Protein AF-A0AAW8TV00-F1 (afdb_monomer)

Solvent-accessible surface area (backbone atoms only — not comparable to full-atom values): 3646 Å² total; per-residue (Å²): 130,88,82,72,48,73,69,53,51,52,52,48,49,56,52,48,62,77,39,37,68,64,50,50,52,54,50,51,53,51,50,51,53,50,36,64,73,75,66,54,51,71,67,54,49,55,54,50,51,52,54,50,52,52,51,49,54,62,58,73,77,109

Sequence (62 aa):
MSNVSESQKRAQKKYDEKNREKRTYLSQRSTSRGFIRNKATLEDLEELEELIAERKKAL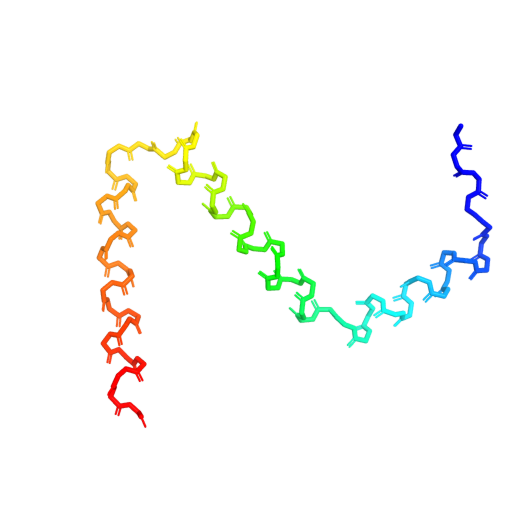AKN

Foldseek 3Di:
DPPQDPVNVVVVVVVCVVCVVVVVVVVVVVVVVCCVPPPDDPVSVVVVVVVVVVVVVVVVVD

Radius of gyration: 17.92 Å; Cα contacts (8 Å, |Δi|>4): 6; chains: 1; bounding box: 38×37×34 Å

pLDDT: mean 91.54, std 10.19, range [49.47, 98.56]

Organism: NCBI:txid44008

Structure (mmCIF, N/CA/C/O backbone):
data_AF-A0AAW8TV00-F1
#
_entry.id   AF-A0AAW8TV00-F1
#
loop_
_atom_site.group_PDB
_atom_site.id
_atom_site.type_symbol
_atom_site.label_atom_id
_atom_site.label_alt_id
_atom_site.label_comp_id
_atom_site.label_asym_id
_atom_site.label_entity_id
_atom_site.label_seq_id
_atom_site.pdbx_PDB_ins_code
_atom_site.Cartn_x
_atom_site.Cartn_y
_atom_site.Cartn_z
_atom_site.occupancy
_atom_site.B_iso_or_equiv
_atom_site.auth_seq_id
_atom_site.auth_comp_id
_atom_site.auth_asym_id
_atom_site.auth_atom_id
_atom_site.pdbx_PDB_model_num
ATOM 1 N N . MET A 1 1 ? 18.307 26.238 3.571 1.00 49.47 1 MET A N 1
ATOM 2 C CA . MET A 1 1 ? 18.042 25.099 4.478 1.00 49.47 1 MET A CA 1
ATOM 3 C C . MET A 1 1 ? 17.036 25.557 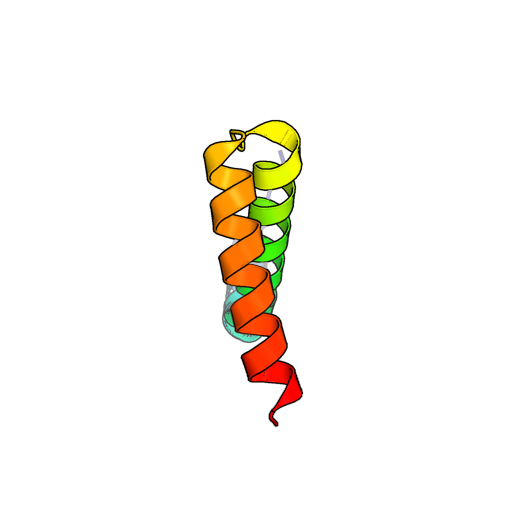5.518 1.00 49.47 1 MET A C 1
ATOM 5 O O . MET A 1 1 ? 17.272 26.571 6.161 1.00 49.47 1 MET A O 1
ATOM 9 N N . SER A 1 2 ? 15.882 24.900 5.620 1.00 61.53 2 SER A N 1
ATOM 10 C CA . SER A 1 2 ? 14.843 25.252 6.593 1.00 61.53 2 SER A CA 1
ATOM 11 C C . SER A 1 2 ? 15.327 24.927 8.009 1.00 61.53 2 SER A C 1
ATOM 13 O O . SER A 1 2 ? 15.331 23.765 8.413 1.00 61.53 2 SER A O 1
ATOM 15 N N . ASN A 1 3 ? 15.747 25.951 8.752 1.00 73.38 3 ASN A N 1
ATOM 16 C CA . ASN A 1 3 ? 16.091 25.844 10.168 1.00 73.38 3 ASN A CA 1
ATOM 17 C C . ASN A 1 3 ? 14.804 25.737 10.992 1.00 73.38 3 ASN A C 1
ATOM 19 O O . ASN A 1 3 ? 14.303 26.722 11.527 1.00 73.38 3 ASN A O 1
ATOM 23 N N . VAL A 1 4 ? 14.236 24.533 11.044 1.00 80.25 4 VAL A N 1
ATOM 24 C CA . VAL A 1 4 ? 13.111 24.229 11.931 1.00 80.25 4 VAL A CA 1
ATOM 25 C C . VAL A 1 4 ? 13.633 24.253 13.366 1.00 80.25 4 VAL A C 1
ATOM 27 O O . VAL A 1 4 ? 14.541 23.492 13.707 1.00 80.25 4 VAL A O 1
ATOM 30 N N . SER A 1 5 ? 13.072 25.130 14.198 1.00 87.69 5 SER A N 1
ATOM 31 C CA . SER A 1 5 ? 13.428 25.241 15.615 1.00 87.69 5 SER A CA 1
ATOM 32 C C . SER A 1 5 ? 13.149 23.929 16.355 1.00 87.69 5 SER A C 1
ATOM 34 O O . SER A 1 5 ? 12.207 23.205 16.029 1.00 87.69 5 SER A O 1
ATOM 36 N N . GLU A 1 6 ? 13.920 23.633 17.400 1.00 86.44 6 GLU A N 1
ATOM 37 C CA . GLU A 1 6 ? 13.683 22.478 18.276 1.00 86.44 6 GLU A CA 1
ATOM 38 C C . GLU A 1 6 ? 12.251 22.460 18.842 1.00 86.44 6 GLU A C 1
ATOM 40 O O . GLU A 1 6 ? 11.644 21.395 18.973 1.00 86.44 6 GLU A O 1
ATOM 45 N N . SER A 1 7 ? 11.657 23.630 19.104 1.00 85.75 7 SER A N 1
ATOM 46 C CA . SER A 1 7 ? 10.256 23.732 19.536 1.00 85.75 7 SER A CA 1
ATOM 47 C C . SER A 1 7 ? 9.273 23.301 18.442 1.00 85.75 7 SER A C 1
ATOM 49 O O . SER A 1 7 ? 8.328 22.561 18.719 1.00 85.75 7 SER A O 1
ATOM 51 N N . GLN A 1 8 ? 9.529 23.685 17.189 1.00 86.12 8 GLN A N 1
ATOM 52 C CA . GLN A 1 8 ? 8.733 23.281 16.028 1.00 86.12 8 GLN A CA 1
ATOM 53 C C . GLN A 1 8 ? 8.881 21.780 15.748 1.00 86.12 8 GLN A C 1
ATOM 55 O O . GLN A 1 8 ? 7.880 21.1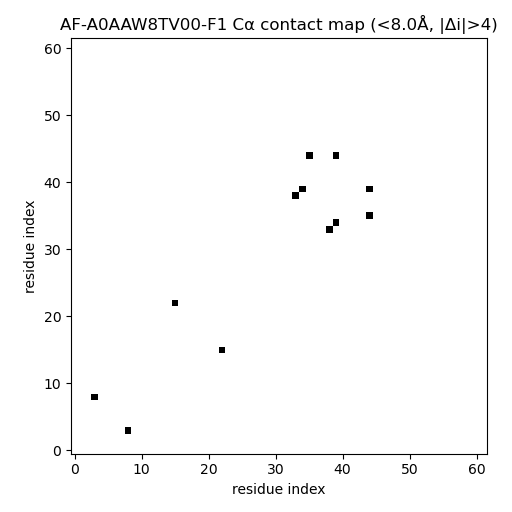15 15.497 1.00 86.12 8 GLN A O 1
ATOM 60 N N . LYS A 1 9 ? 10.090 21.214 15.879 1.00 87.44 9 LYS A N 1
ATOM 61 C CA . LYS A 1 9 ? 10.315 19.761 15.762 1.00 87.44 9 LYS A CA 1
ATOM 62 C C . LYS A 1 9 ? 9.528 18.981 16.814 1.00 87.44 9 LYS A C 1
ATOM 64 O O . LYS A 1 9 ? 8.902 17.976 16.490 1.00 87.44 9 LYS A O 1
ATOM 69 N N . ARG A 1 10 ? 9.519 19.446 18.069 1.00 88.31 10 ARG A N 1
ATOM 70 C CA . ARG A 1 10 ? 8.749 18.818 19.160 1.00 88.31 10 ARG A CA 1
ATOM 71 C C . ARG A 1 10 ? 7.241 18.902 18.923 1.00 88.31 10 ARG A C 1
ATOM 73 O O . ARG A 1 10 ? 6.541 17.911 19.122 1.00 88.31 10 ARG A O 1
ATOM 80 N N . ALA A 1 11 ? 6.748 20.056 18.475 1.00 86.06 11 ALA A N 1
ATOM 81 C CA . ALA A 1 11 ? 5.339 20.239 18.136 1.00 86.06 11 ALA A CA 1
ATOM 82 C C . ALA A 1 11 ? 4.916 19.336 16.966 1.00 86.06 11 ALA A C 1
ATOM 84 O O . ALA A 1 11 ? 3.903 18.641 17.063 1.00 86.06 11 ALA A O 1
ATOM 85 N N . GLN A 1 12 ? 5.737 19.282 15.914 1.00 86.00 12 GLN A N 1
ATOM 86 C CA . GLN A 1 12 ? 5.531 18.408 14.764 1.00 86.00 12 GLN A CA 1
ATOM 87 C C . GLN A 1 12 ? 5.511 16.941 15.195 1.00 86.00 12 GLN A C 1
ATOM 89 O O . GLN A 1 12 ? 4.554 16.241 14.891 1.00 86.00 12 GLN A O 1
ATOM 94 N N . LYS A 1 13 ? 6.486 16.505 16.004 1.00 86.94 13 LYS A N 1
ATOM 95 C CA . LYS A 1 13 ? 6.550 15.140 16.543 1.00 86.94 13 LYS A CA 1
ATOM 96 C C . LYS A 1 13 ? 5.285 14.763 17.320 1.00 86.94 13 LYS A C 1
ATOM 98 O O . LYS A 1 13 ? 4.727 13.699 17.085 1.00 86.94 13 LYS A O 1
ATOM 103 N N . LYS A 1 14 ? 4.785 15.645 18.191 1.00 89.00 14 LYS A N 1
ATOM 104 C CA . LYS A 1 14 ? 3.558 15.394 18.967 1.00 89.00 14 LYS A CA 1
ATOM 105 C C . LYS A 1 14 ? 2.314 15.300 18.074 1.00 89.00 14 LYS A C 1
ATOM 107 O O . LYS A 1 14 ? 1.453 14.447 18.292 1.00 89.00 14 LYS A O 1
ATOM 112 N N . TYR A 1 15 ? 2.213 16.161 17.062 1.00 86.25 15 TYR A N 1
ATOM 113 C CA . TYR A 1 15 ? 1.147 16.082 16.061 1.00 86.25 15 TYR A CA 1
ATOM 114 C C . TYR A 1 15 ? 1.238 14.783 15.249 1.00 86.25 15 TYR A C 1
ATOM 116 O O . TYR A 1 15 ? 0.229 14.116 15.015 1.00 86.25 15 TYR A O 1
ATOM 124 N N . ASP A 1 16 ? 2.454 14.403 14.873 1.00 83.94 16 ASP A N 1
ATOM 125 C CA . ASP A 1 16 ? 2.772 13.200 14.117 1.00 83.94 16 ASP A CA 1
ATOM 126 C C . ASP A 1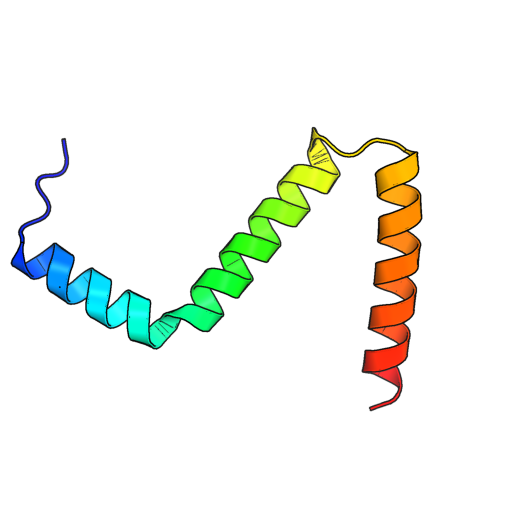 16 ? 2.497 11.912 14.890 1.00 83.94 16 ASP A C 1
ATOM 128 O O . ASP A 1 16 ? 2.087 10.919 14.291 1.00 83.94 16 ASP A O 1
ATOM 132 N N . GLU A 1 17 ? 2.704 11.910 16.201 1.00 86.56 17 GLU A N 1
ATOM 133 C CA . GLU A 1 17 ? 2.339 10.802 17.081 1.00 86.56 17 GLU A CA 1
ATOM 134 C C . GLU A 1 17 ? 0.817 10.673 17.186 1.00 86.56 17 GLU A C 1
ATOM 136 O O . GLU A 1 17 ? 0.284 9.579 17.005 1.00 86.56 17 GLU A O 1
ATOM 141 N N . LYS A 1 18 ? 0.100 11.791 17.367 1.00 89.12 18 LYS A N 1
ATOM 142 C CA . LYS A 1 18 ? -1.371 11.800 17.443 1.00 89.12 18 LYS A CA 1
ATOM 143 C C . LYS A 1 18 ? -2.046 11.385 16.128 1.00 89.12 18 LYS A C 1
ATOM 145 O O . LYS A 1 18 ? -3.132 10.821 16.152 1.00 89.12 18 LYS A O 1
ATOM 150 N N . ASN A 1 19 ? -1.416 11.656 14.983 1.00 90.56 19 ASN A N 1
ATOM 151 C CA . ASN A 1 19 ? -1.946 11.344 13.648 1.00 90.56 19 ASN A CA 1
ATOM 152 C C . ASN A 1 19 ? -1.205 10.186 12.966 1.00 90.56 19 ASN A C 1
ATOM 154 O O . ASN A 1 19 ? -1.263 10.045 11.739 1.00 90.56 19 ASN A O 1
ATOM 158 N N . ARG A 1 20 ? -0.492 9.364 13.744 1.00 90.25 20 ARG A N 1
ATOM 159 C CA . ARG A 1 20 ? 0.393 8.320 13.225 1.00 90.25 20 ARG A CA 1
ATOM 160 C C . ARG A 1 20 ? -0.323 7.383 12.263 1.00 90.25 20 ARG A C 1
ATOM 162 O O . ARG A 1 20 ? 0.19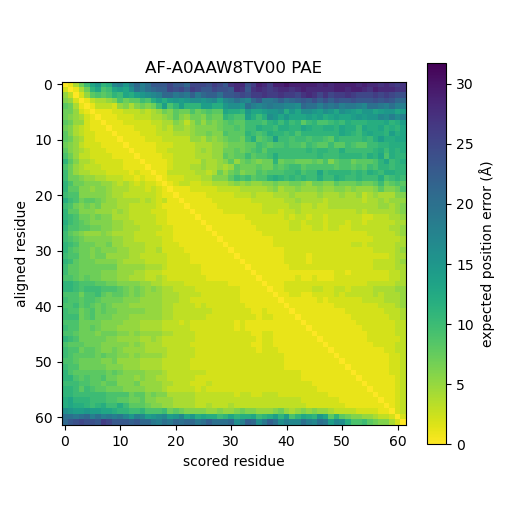3 7.143 11.180 1.00 90.25 20 ARG A O 1
ATOM 169 N N . GLU A 1 21 ? -1.511 6.906 12.616 1.00 92.06 21 GLU A N 1
ATOM 170 C CA . GLU A 1 21 ? -2.280 5.970 11.787 1.00 92.06 21 GLU A CA 1
ATOM 171 C C . GLU A 1 21 ? -2.665 6.573 10.436 1.00 92.06 21 GLU A C 1
ATOM 173 O O . GLU A 1 21 ? -2.402 5.979 9.391 1.00 92.06 21 GLU A O 1
ATOM 178 N N . LYS A 1 22 ? -3.201 7.800 10.437 1.00 93.00 22 LYS A N 1
ATOM 179 C CA . LYS A 1 22 ? -3.561 8.515 9.206 1.00 93.00 22 LYS A CA 1
ATOM 180 C C . LYS A 1 22 ? -2.338 8.756 8.323 1.00 93.00 22 LYS A C 1
ATOM 182 O O . LYS A 1 22 ? -2.418 8.584 7.107 1.00 93.00 22 LYS A O 1
ATOM 187 N N . ARG A 1 23 ? -1.198 9.131 8.915 1.00 92.62 23 ARG A N 1
ATOM 188 C CA . ARG A 1 23 ? 0.051 9.324 8.167 1.00 92.62 23 ARG A CA 1
ATOM 189 C C . ARG A 1 23 ? 0.552 8.008 7.581 1.00 92.62 23 ARG A C 1
ATOM 191 O O . ARG A 1 23 ? 0.891 7.973 6.401 1.00 92.62 23 ARG A O 1
ATOM 198 N N . THR A 1 24 ? 0.569 6.941 8.376 1.00 94.19 24 THR A N 1
ATOM 199 C CA . THR A 1 24 ? 0.955 5.601 7.924 1.00 94.19 24 THR A CA 1
ATOM 200 C C . THR A 1 24 ? 0.076 5.157 6.760 1.00 94.19 24 THR A C 1
ATOM 202 O O . THR A 1 24 ? 0.611 4.783 5.722 1.00 94.19 24 THR A O 1
ATOM 205 N N . TYR A 1 25 ? -1.246 5.312 6.872 1.00 96.12 25 TYR A N 1
ATOM 206 C CA . TYR A 1 25 ? -2.189 4.991 5.801 1.00 96.12 25 TYR A CA 1
ATOM 207 C C . TYR A 1 25 ? -1.886 5.755 4.503 1.00 96.12 25 TYR A C 1
ATOM 209 O O . TYR A 1 25 ? -1.789 5.157 3.431 1.00 96.12 25 TYR A O 1
ATOM 217 N N . LEU A 1 26 ? -1.694 7.078 4.578 1.00 96.00 26 LEU A N 1
ATOM 218 C CA . LEU A 1 26 ? -1.390 7.897 3.399 1.00 96.00 26 LEU A CA 1
ATOM 219 C C . LEU A 1 26 ? -0.031 7.553 2.778 1.00 96.00 26 LEU A C 1
ATOM 221 O O . LEU A 1 26 ? 0.094 7.532 1.550 1.00 96.00 26 LEU A O 1
ATOM 225 N N . SER A 1 27 ? 0.971 7.275 3.615 1.00 95.94 27 SER A N 1
ATOM 226 C CA . SER A 1 27 ? 2.304 6.871 3.173 1.00 95.94 27 SER A CA 1
ATOM 227 C C . SER A 1 27 ? 2.247 5.529 2.450 1.00 95.94 27 SER A C 1
ATOM 229 O O . SER A 1 27 ? 2.670 5.453 1.299 1.00 95.94 27 SER A O 1
ATOM 231 N N . GLN A 1 28 ? 1.628 4.515 3.059 1.00 97.00 28 GLN A N 1
ATOM 232 C CA . GLN A 1 28 ? 1.436 3.199 2.449 1.00 97.00 28 GLN A CA 1
ATOM 233 C C . GLN A 1 28 ? 0.687 3.314 1.121 1.00 97.00 28 GLN A C 1
ATOM 235 O O . GLN A 1 28 ? 1.176 2.845 0.099 1.00 97.00 28 GLN A O 1
ATOM 240 N N . ARG A 1 29 ? -0.438 4.041 1.094 1.00 97.38 29 ARG A N 1
ATOM 241 C CA . ARG A 1 29 ? -1.220 4.264 -0.129 1.00 97.38 29 ARG A CA 1
ATOM 242 C C . ARG A 1 29 ? -0.394 4.898 -1.250 1.00 97.38 29 ARG A C 1
ATOM 244 O O . ARG A 1 29 ? -0.535 4.511 -2.409 1.00 97.38 29 ARG A O 1
ATOM 251 N N . SER A 1 30 ? 0.435 5.887 -0.928 1.00 97.56 30 SER A N 1
ATOM 252 C CA . SER A 1 30 ? 1.269 6.573 -1.923 1.00 97.56 30 SER A CA 1
ATOM 253 C C . SER A 1 30 ? 2.383 5.663 -2.439 1.00 97.56 30 SER A C 1
ATOM 255 O O . SER A 1 30 ? 2.588 5.583 -3.650 1.00 97.56 30 SER A O 1
ATOM 257 N N . THR A 1 31 ? 3.041 4.927 -1.541 1.00 97.88 31 THR A N 1
ATOM 258 C CA . THR A 1 31 ? 4.078 3.950 -1.887 1.00 97.88 31 THR A CA 1
ATOM 259 C C . THR A 1 31 ? 3.525 2.847 -2.784 1.00 97.88 31 THR A C 1
ATOM 261 O O . THR A 1 31 ? 4.090 2.607 -3.847 1.00 97.88 31 THR A O 1
ATOM 264 N N . SER A 1 32 ? 2.384 2.245 -2.432 1.00 97.94 32 SER A N 1
ATOM 265 C CA . SER A 1 32 ? 1.745 1.204 -3.247 1.00 97.94 32 SER A CA 1
ATOM 266 C C . SER A 1 32 ? 1.371 1.718 -4.638 1.00 97.94 32 SER A C 1
ATOM 268 O O . SER A 1 32 ? 1.652 1.056 -5.631 1.00 97.94 32 SER A O 1
ATOM 270 N N . ARG A 1 33 ? 0.814 2.936 -4.747 1.00 97.94 33 ARG A N 1
ATOM 271 C CA . ARG A 1 33 ? 0.527 3.558 -6.056 1.00 97.94 33 ARG A CA 1
ATOM 272 C C . ARG A 1 33 ? 1.788 3.732 -6.899 1.00 97.94 33 ARG A C 1
ATOM 274 O O . ARG A 1 33 ? 1.747 3.505 -8.104 1.00 97.94 33 ARG A O 1
ATOM 281 N N . GLY A 1 34 ? 2.883 4.173 -6.281 1.00 98.44 34 GLY A N 1
ATOM 282 C CA . GLY A 1 34 ? 4.164 4.348 -6.962 1.00 98.44 34 GLY A CA 1
ATOM 283 C C . GLY A 1 34 ? 4.768 3.024 -7.425 1.00 98.44 34 GLY A C 1
ATOM 284 O O . GLY A 1 34 ? 5.303 2.966 -8.528 1.00 98.44 34 GLY A O 1
ATOM 285 N N . PHE A 1 35 ? 4.648 1.974 -6.609 1.00 98.38 35 PHE A N 1
ATOM 286 C CA . PHE A 1 35 ? 5.103 0.629 -6.948 1.00 98.38 35 PHE A CA 1
ATOM 287 C C . PHE A 1 35 ? 4.341 0.070 -8.152 1.00 98.38 35 PHE A C 1
ATOM 289 O O . PHE A 1 35 ? 4.962 -0.197 -9.176 1.00 98.38 35 PHE A O 1
ATOM 296 N N . ILE A 1 36 ? 3.006 0.029 -8.075 1.00 98.25 36 ILE A N 1
ATOM 297 C CA . ILE A 1 36 ? 2.130 -0.465 -9.152 1.00 98.25 36 ILE A CA 1
ATOM 298 C C . ILE A 1 36 ? 2.395 0.271 -10.469 1.00 98.25 36 ILE A C 1
ATOM 300 O O . ILE A 1 36 ? 2.435 -0.340 -11.526 1.00 98.25 36 ILE A O 1
ATOM 304 N N . ARG A 1 37 ? 2.584 1.596 -10.422 1.00 97.88 37 ARG A N 1
ATOM 305 C CA . ARG A 1 37 ? 2.747 2.394 -11.643 1.00 97.88 37 ARG A CA 1
ATOM 306 C C . ARG A 1 37 ? 4.117 2.242 -12.300 1.00 97.88 37 ARG A C 1
ATOM 308 O O . ARG A 1 37 ? 4.198 2.324 -13.518 1.00 97.88 37 ARG A O 1
ATOM 315 N N . ASN A 1 38 ? 5.181 2.148 -11.503 1.00 98.06 38 ASN A N 1
ATOM 316 C CA . ASN A 1 38 ? 6.537 2.395 -12.003 1.00 98.06 38 ASN A CA 1
ATOM 317 C C . ASN A 1 38 ? 7.517 1.237 -11.784 1.00 98.06 38 ASN A C 1
ATOM 319 O O . ASN A 1 38 ? 8.633 1.318 -12.286 1.00 98.06 38 ASN A O 1
ATOM 323 N N . LYS A 1 39 ? 7.177 0.240 -10.960 1.00 97.94 39 LYS A N 1
ATOM 324 C CA . LYS A 1 39 ? 8.131 -0.790 -10.515 1.00 97.94 39 LYS A CA 1
ATOM 325 C C . LYS A 1 39 ? 7.619 -2.220 -10.641 1.00 97.94 39 LYS A C 1
ATOM 327 O O . LYS A 1 39 ? 8.448 -3.102 -10.816 1.00 97.94 39 LYS A O 1
ATOM 332 N N . ALA A 1 40 ? 6.313 -2.434 -10.503 1.00 97.50 40 ALA A N 1
ATOM 333 C CA . ALA A 1 40 ? 5.718 -3.764 -10.518 1.00 97.50 40 ALA A CA 1
ATOM 334 C C . ALA A 1 40 ? 5.960 -4.476 -11.859 1.00 97.50 40 ALA A C 1
ATOM 336 O O . ALA A 1 40 ? 5.840 -3.869 -12.927 1.00 97.50 40 ALA A O 1
ATOM 337 N N . THR A 1 41 ? 6.301 -5.757 -11.779 1.00 98.56 41 THR A N 1
ATOM 338 C CA . THR A 1 41 ? 6.325 -6.687 -12.910 1.00 98.56 41 THR A CA 1
ATOM 339 C C . THR A 1 41 ? 4.913 -7.178 -13.236 1.00 98.56 41 THR A C 1
ATOM 341 O O . THR A 1 41 ? 3.962 -6.869 -12.521 1.00 98.56 41 THR A O 1
ATOM 344 N N . LEU A 1 42 ? 4.757 -7.938 -14.324 1.00 98.19 42 LEU A N 1
ATOM 345 C CA . LEU A 1 42 ? 3.461 -8.529 -14.665 1.00 98.19 42 LEU A CA 1
ATOM 346 C C . LEU A 1 42 ? 2.969 -9.484 -13.564 1.00 98.19 42 LEU A C 1
ATOM 348 O O . LEU A 1 42 ? 1.827 -9.363 -13.142 1.00 98.19 42 LEU A O 1
ATOM 352 N N . GLU A 1 43 ? 3.852 -10.346 -13.057 1.00 98.44 43 GLU A N 1
ATOM 353 C CA . GLU A 1 43 ? 3.547 -11.289 -11.972 1.00 98.44 43 GLU A CA 1
ATOM 354 C C . GLU A 1 43 ? 3.123 -10.554 -10.689 1.00 98.44 43 GLU A C 1
ATOM 356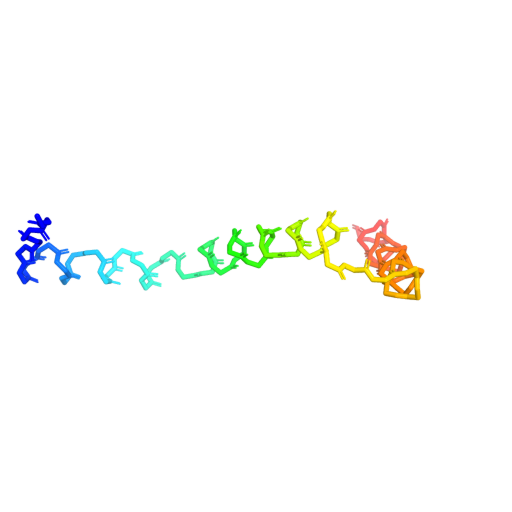 O O . GLU A 1 43 ? 2.109 -10.899 -10.087 1.00 98.44 43 GLU A O 1
ATOM 361 N N . ASP A 1 44 ? 3.819 -9.465 -10.328 1.00 98.25 44 ASP A N 1
ATOM 362 C CA . ASP A 1 44 ? 3.421 -8.626 -9.187 1.00 98.25 44 ASP A CA 1
ATOM 363 C C . ASP A 1 44 ? 2.008 -8.047 -9.374 1.00 98.25 44 ASP A C 1
ATOM 365 O O . ASP A 1 44 ? 1.244 -7.918 -8.419 1.00 98.25 44 ASP A O 1
ATOM 369 N N . LEU A 1 45 ? 1.662 -7.620 -10.594 1.00 98.50 45 LEU A N 1
ATOM 370 C CA . LEU A 1 45 ? 0.347 -7.043 -10.872 1.00 98.50 45 LEU A CA 1
ATOM 371 C C . LEU A 1 45 ? -0.756 -8.099 -10.783 1.00 98.50 45 LEU A C 1
ATOM 373 O O . LEU A 1 45 ? -1.798 -7.809 -10.200 1.00 98.50 45 LEU A O 1
ATOM 377 N N . GLU A 1 46 ? -0.511 -9.300 -11.303 1.00 98.50 46 GLU A N 1
ATOM 378 C CA . GLU A 1 46 ? -1.438 -10.431 -11.218 1.00 98.50 46 GLU A CA 1
ATOM 379 C C . GLU A 1 46 ? -1.704 -10.815 -9.752 1.00 98.50 46 GLU A C 1
ATOM 381 O O . GLU A 1 46 ? -2.862 -10.851 -9.327 1.00 98.50 46 GLU A O 1
ATOM 386 N N . GLU A 1 47 ? -0.657 -10.969 -8.934 1.00 98.31 47 GLU A N 1
ATOM 387 C CA . GLU A 1 47 ? -0.803 -11.249 -7.497 1.00 98.31 47 GLU A CA 1
ATOM 388 C C . GLU A 1 47 ? -1.583 -10.129 -6.778 1.00 98.31 47 GLU A C 1
ATOM 390 O O . GLU A 1 47 ? -2.504 -10.374 -5.990 1.00 98.31 47 GLU A O 1
ATOM 395 N N . LEU A 1 48 ? -1.257 -8.863 -7.062 1.00 98.19 48 LEU A N 1
ATOM 396 C CA . LEU A 1 48 ? -1.938 -7.725 -6.444 1.00 98.19 48 LEU A CA 1
ATOM 397 C C . LEU A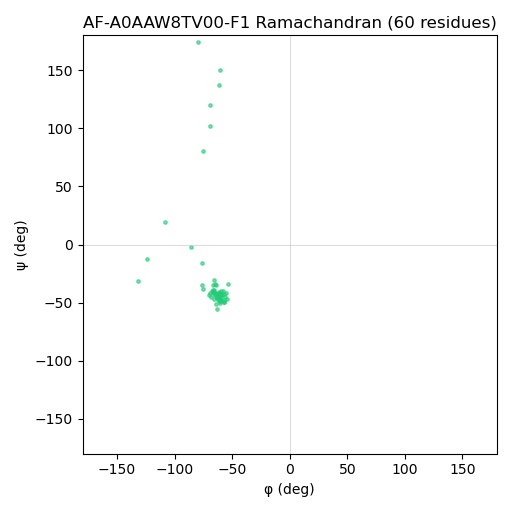 1 48 ? -3.422 -7.650 -6.825 1.00 9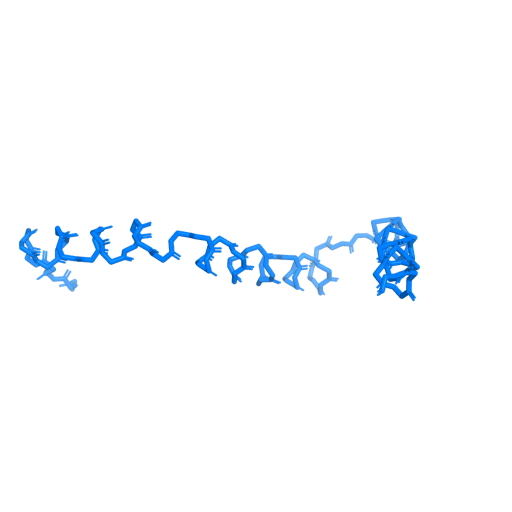8.19 48 LEU A C 1
ATOM 399 O O . LEU A 1 48 ? -4.239 -7.235 -5.995 1.00 98.19 48 LEU A O 1
ATOM 403 N N . GLU A 1 49 ? -3.795 -8.029 -8.046 1.00 98.25 49 GLU A N 1
ATOM 404 C CA . GLU A 1 49 ? -5.194 -8.097 -8.472 1.00 98.25 49 GLU A CA 1
ATOM 405 C C . GLU A 1 49 ? -5.986 -9.135 -7.669 1.00 98.25 49 GLU A C 1
ATOM 407 O O . GLU A 1 49 ? -7.094 -8.824 -7.205 1.00 98.25 49 GLU A O 1
ATOM 412 N N . GLU A 1 50 ? -5.409 -10.314 -7.424 1.00 98.31 50 GLU A N 1
ATOM 413 C CA . GLU A 1 50 ? -6.011 -11.357 -6.586 1.00 98.31 50 GLU A CA 1
ATOM 414 C C . GLU A 1 50 ? -6.230 -10.861 -5.152 1.00 98.31 50 GLU A C 1
ATOM 416 O O . GLU A 1 50 ? -7.360 -10.882 -4.641 1.00 98.31 50 GLU A O 1
ATOM 421 N N . LEU A 1 51 ? -5.191 -10.289 -4.535 1.00 98.12 51 LEU A N 1
ATOM 422 C CA . LEU A 1 51 ? -5.263 -9.721 -3.185 1.00 98.12 51 LEU A CA 1
ATOM 423 C C . LEU A 1 51 ? -6.329 -8.615 -3.078 1.00 98.12 51 LEU A C 1
ATOM 425 O O . LEU A 1 51 ? -7.077 -8.531 -2.093 1.00 98.12 51 LEU A O 1
ATOM 429 N N . ILE A 1 52 ? -6.444 -7.756 -4.098 1.00 97.50 52 ILE A N 1
ATOM 430 C CA . ILE A 1 52 ? -7.473 -6.707 -4.156 1.00 97.50 52 ILE A CA 1
ATOM 431 C C . ILE A 1 52 ? -8.872 -7.323 -4.254 1.00 97.50 52 ILE A C 1
ATOM 433 O O . ILE A 1 52 ? -9.802 -6.834 -3.597 1.00 97.50 52 ILE A O 1
ATOM 437 N N . ALA A 1 53 ? -9.048 -8.365 -5.067 1.00 97.75 53 ALA A N 1
ATOM 438 C CA . ALA A 1 53 ? -10.328 -9.042 -5.233 1.00 97.75 53 ALA A CA 1
ATOM 439 C C . ALA A 1 53 ? -10.797 -9.685 -3.919 1.00 97.75 53 ALA A C 1
ATOM 441 O O . ALA A 1 53 ? -11.949 -9.487 -3.514 1.00 97.75 53 ALA A O 1
ATOM 442 N N . GLU A 1 54 ? -9.912 -10.388 -3.212 1.00 97.56 54 GLU A N 1
ATOM 443 C CA . GLU A 1 54 ? -10.201 -10.967 -1.896 1.00 97.56 54 GLU A CA 1
ATOM 444 C C . GLU A 1 54 ? -10.570 -9.897 -0.867 1.00 97.56 54 GLU A C 1
ATOM 446 O O . GLU A 1 54 ? -11.597 -10.001 -0.184 1.00 97.56 54 GLU A O 1
ATOM 451 N N . ARG A 1 55 ? -9.795 -8.807 -0.804 1.00 97.31 55 ARG A N 1
ATOM 452 C CA . ARG A 1 55 ? -10.056 -7.711 0.134 1.00 97.31 55 ARG A CA 1
ATOM 453 C C . ARG A 1 55 ? -11.410 -7.049 -0.112 1.00 97.31 55 ARG A C 1
ATOM 455 O O . ARG A 1 55 ? -12.115 -6.745 0.852 1.00 97.31 55 ARG A O 1
ATOM 462 N N . LYS A 1 56 ? -11.789 -6.836 -1.378 1.00 97.44 56 LYS A N 1
ATOM 463 C CA . LYS A 1 56 ? -13.107 -6.295 -1.757 1.00 97.44 56 LYS A CA 1
ATOM 464 C C . LYS A 1 56 ? -14.238 -7.228 -1.334 1.00 97.44 56 LYS A C 1
ATOM 466 O O . LYS A 1 56 ? -15.209 -6.753 -0.752 1.00 97.44 56 LYS A O 1
ATOM 471 N N . LYS A 1 57 ? -14.099 -8.540 -1.560 1.00 97.19 57 LYS A N 1
ATOM 472 C CA . LYS A 1 57 ? -15.082 -9.543 -1.111 1.00 97.19 57 LYS A CA 1
ATOM 473 C C . LYS A 1 57 ? -15.257 -9.513 0.408 1.00 97.19 57 LYS A C 1
ATOM 475 O O . LYS A 1 57 ? -16.387 -9.541 0.883 1.00 97.19 57 LYS A O 1
ATOM 480 N N . ALA A 1 58 ? -14.164 -9.420 1.166 1.00 96.19 58 ALA A N 1
ATOM 481 C CA . ALA A 1 58 ? -14.215 -9.338 2.626 1.00 96.19 58 ALA A CA 1
ATOM 482 C C . ALA A 1 58 ? -14.889 -8.048 3.132 1.00 96.19 58 ALA A C 1
ATOM 484 O O . ALA A 1 58 ? -15.552 -8.071 4.164 1.00 96.19 58 ALA A O 1
ATOM 485 N N . LEU A 1 59 ? -14.735 -6.927 2.418 1.00 95.00 59 LEU A N 1
ATOM 486 C CA . LEU A 1 59 ? -15.397 -5.661 2.759 1.00 95.00 59 LEU A CA 1
ATOM 487 C C . LEU A 1 59 ? -16.877 -5.630 2.380 1.00 95.00 59 LEU A C 1
ATOM 489 O O . LEU A 1 59 ? -17.649 -5.025 3.103 1.00 95.00 59 LEU A O 1
ATOM 493 N N . ALA A 1 60 ? -17.263 -6.264 1.271 1.00 93.00 60 ALA A N 1
ATOM 494 C CA . ALA A 1 60 ? -18.649 -6.287 0.801 1.00 93.00 60 ALA A CA 1
ATOM 495 C C . ALA A 1 60 ? -19.558 -7.246 1.594 1.00 93.00 60 ALA A C 1
ATOM 497 O O . ALA A 1 60 ? -20.775 -7.184 1.457 1.00 93.00 60 ALA A O 1
ATOM 498 N N . LYS A 1 61 ? -18.976 -8.165 2.375 1.00 77.88 61 LYS A N 1
ATOM 499 C CA . LYS A 1 61 ? -19.702 -9.113 3.238 1.00 77.88 61 LYS A CA 1
ATOM 500 C C . LYS A 1 61 ? -20.054 -8.549 4.625 1.00 77.88 61 LYS A C 1
ATOM 502 O O . LYS A 1 61 ? -20.674 -9.270 5.401 1.00 77.88 61 LYS A O 1
ATOM 507 N N . ASN A 1 62 ? -19.654 -7.313 4.925 1.00 53.66 62 ASN A N 1
ATOM 508 C CA . ASN A 1 62 ? -19.980 -6.579 6.152 1.00 53.66 62 ASN A CA 1
ATOM 509 C C . ASN A 1 62 ? -20.847 -5.365 5.817 1.00 53.66 62 ASN A C 1
ATOM 511 O O . ASN A 1 62 ? -21.609 -4.946 6.711 1.00 53.66 62 ASN A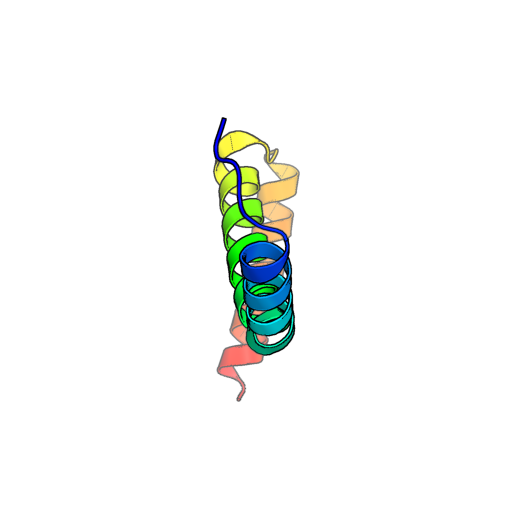 O 1
#

Mean predicted aligned error: 5.87 Å

Secondary structure (DSSP, 8-state):
-----HHHHHHHHHHHHHTHHHHHHHHHHHHHHHHHHHT--HHHHHHHHHHHHHHHHHHHT-